Protein AF-M5BZ54-F1 (afdb_monomer_lite)

Sequence (86 aa):
MVALRHLVVLALATVTLAFPTPTIDSSHLSKRTISGATAGKCGKNSFSPTQVEAAASAAASRVAQGEQGQVGKNKYPHKFNNREGF

Radius of gyration: 24.38 Å; chains: 1; bounding box: 59×50×58 Å

Structure (mmCIF, N/CA/C/O backbone):
data_AF-M5BZ54-F1
#
_entry.id   AF-M5BZ54-F1
#
loop_
_atom_site.group_PDB
_atom_site.id
_atom_site.type_symbol
_atom_site.label_atom_id
_atom_site.label_alt_id
_atom_site.label_comp_id
_atom_site.label_asym_id
_atom_site.label_entity_id
_atom_site.label_seq_id
_atom_site.pdbx_PDB_ins_code
_atom_site.Cartn_x
_atom_site.Cartn_y
_atom_site.Cartn_z
_atom_site.occupancy
_atom_site.B_iso_or_equiv
_atom_site.auth_seq_id
_atom_site.auth_comp_id
_atom_site.auth_asym_id
_atom_site.auth_atom_id
_atom_site.pdbx_PDB_model_num
ATOM 1 N N . MET A 1 1 ? -45.550 38.172 42.056 1.00 43.88 1 MET A N 1
ATOM 2 C CA . MET A 1 1 ? -44.728 36.942 42.071 1.00 43.88 1 MET A CA 1
ATOM 3 C C . MET A 1 1 ? -44.741 36.332 40.671 1.00 43.88 1 MET A C 1
ATOM 5 O O . MET A 1 1 ? -45.591 35.512 40.370 1.00 43.88 1 MET A O 1
ATOM 9 N N . VAL A 1 2 ? -43.857 36.791 39.779 1.00 48.34 2 VAL A N 1
ATOM 10 C CA . VAL A 1 2 ? -43.687 36.234 38.420 1.00 48.34 2 VAL A CA 1
ATOM 11 C C . VAL A 1 2 ? -42.345 35.505 38.411 1.00 48.34 2 VAL A C 1
ATOM 13 O O . VAL A 1 2 ? -41.381 35.930 37.793 1.00 48.34 2 VAL A O 1
ATOM 16 N N . ALA A 1 3 ? -42.261 34.449 39.219 1.00 51.41 3 ALA A N 1
ATOM 17 C CA . ALA A 1 3 ? -41.056 33.641 39.413 1.00 51.41 3 ALA A CA 1
ATOM 18 C C . ALA A 1 3 ? -41.325 32.171 39.049 1.00 51.41 3 ALA A C 1
ATOM 20 O O . ALA A 1 3 ? -40.861 31.256 39.715 1.00 51.41 3 ALA A O 1
ATOM 21 N N . LEU A 1 4 ? -42.125 31.943 38.002 1.00 49.72 4 LEU A N 1
ATOM 22 C CA . LEU A 1 4 ? -42.500 30.602 37.542 1.00 49.72 4 LEU A CA 1
ATOM 23 C C . LEU A 1 4 ? -42.434 30.492 36.011 1.00 49.72 4 LEU A C 1
ATOM 25 O O . LEU A 1 4 ? -43.295 29.899 35.374 1.00 49.72 4 LEU A O 1
ATOM 29 N N . ARG A 1 5 ? -41.438 31.136 35.392 1.00 50.25 5 ARG A N 1
ATOM 30 C CA . ARG A 1 5 ? -41.208 31.070 33.936 1.00 50.25 5 ARG A CA 1
ATOM 31 C C . ARG A 1 5 ? -39.845 30.499 33.531 1.00 50.25 5 ARG A C 1
ATOM 33 O O . ARG A 1 5 ? -39.574 30.412 32.341 1.00 50.25 5 ARG A O 1
ATOM 40 N N . HIS A 1 6 ? -39.008 30.073 34.480 1.00 47.72 6 HIS A N 1
ATOM 41 C CA . HIS A 1 6 ? -37.608 29.719 34.190 1.00 47.72 6 HIS A CA 1
ATOM 42 C C . HIS A 1 6 ? -37.148 28.334 34.680 1.00 47.72 6 HIS A C 1
ATOM 44 O O . HIS A 1 6 ? -35.948 28.111 34.769 1.00 47.72 6 HIS A O 1
ATOM 50 N N . LEU A 1 7 ? -38.049 27.389 34.986 1.00 53.16 7 LEU A N 1
ATOM 51 C CA . LEU A 1 7 ? -37.659 26.142 35.676 1.00 53.16 7 LEU A CA 1
ATOM 52 C C . LEU A 1 7 ? -38.219 24.817 35.112 1.00 53.16 7 LEU A C 1
ATOM 54 O O . LEU A 1 7 ? -38.292 23.849 35.859 1.00 53.16 7 LEU A O 1
ATOM 58 N N . VAL A 1 8 ? -38.609 24.715 33.830 1.00 53.66 8 VAL A N 1
ATOM 59 C CA . VAL A 1 8 ? -39.183 23.443 33.296 1.00 53.66 8 VAL A CA 1
ATOM 60 C C . VAL A 1 8 ? -38.680 23.023 31.901 1.00 53.66 8 VAL A C 1
ATOM 62 O O . VAL A 1 8 ? -39.289 22.184 31.259 1.00 53.66 8 VAL A O 1
ATOM 65 N N . VAL A 1 9 ? -37.551 23.527 31.394 1.00 49.31 9 VAL A N 1
ATOM 66 C CA . VAL A 1 9 ? -36.978 22.966 30.142 1.00 49.31 9 VAL A CA 1
ATOM 67 C C . VAL A 1 9 ? -35.534 22.535 30.355 1.00 49.31 9 VAL A C 1
ATOM 69 O O . VAL A 1 9 ? -34.615 22.915 29.640 1.00 49.31 9 VAL A O 1
ATOM 72 N N . LEU A 1 10 ? -35.350 21.740 31.405 1.00 49.84 10 LEU A N 1
ATOM 73 C CA . LEU A 1 10 ? -34.235 20.817 31.532 1.00 49.84 10 LEU A CA 1
ATOM 74 C C . LEU A 1 10 ? -34.766 19.429 31.149 1.00 49.84 10 LEU A C 1
ATOM 76 O O . LEU A 1 10 ? -35.851 19.059 31.585 1.00 49.84 10 LEU A O 1
ATOM 80 N N . ALA A 1 11 ? -33.961 18.683 30.394 1.00 53.47 11 ALA A N 1
ATOM 81 C CA . ALA A 1 11 ? -34.144 17.286 29.990 1.00 53.47 11 ALA A CA 1
ATOM 82 C C . ALA A 1 11 ? -34.899 17.036 28.672 1.00 53.47 11 ALA A C 1
ATOM 84 O O . ALA A 1 11 ? -36.060 16.646 28.650 1.00 53.47 11 ALA A O 1
ATOM 85 N N . LEU A 1 12 ? -34.154 17.078 27.564 1.00 46.19 12 LEU A N 1
ATOM 86 C CA . LEU A 1 12 ? -34.225 15.963 26.621 1.00 46.19 12 LEU A CA 1
ATOM 87 C C . LEU A 1 12 ? -32.842 15.724 26.010 1.00 46.19 12 LEU A C 1
ATOM 89 O O . LEU A 1 12 ? -32.476 16.270 24.973 1.00 46.19 12 LEU A O 1
ATOM 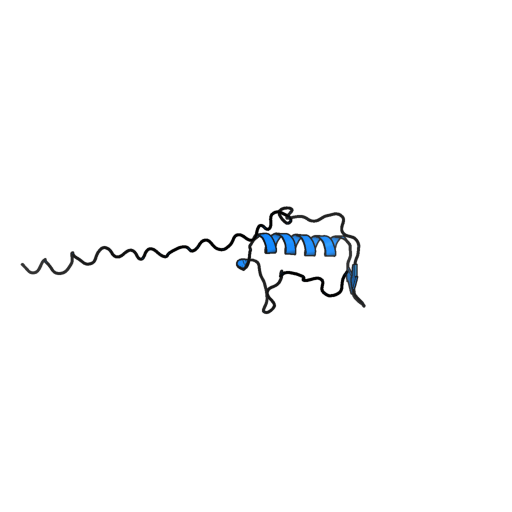93 N N . ALA A 1 13 ? -32.045 14.938 26.734 1.00 53.56 13 ALA A N 1
ATOM 94 C CA . ALA A 1 13 ? -30.823 14.345 26.222 1.00 53.56 13 ALA A CA 1
ATOM 95 C C . ALA A 1 13 ? -31.194 13.441 25.039 1.00 53.56 13 ALA A C 1
ATOM 97 O O . ALA A 1 13 ? -31.854 12.415 25.210 1.00 53.56 13 ALA A O 1
ATOM 98 N N . THR A 1 14 ? -30.807 13.836 23.830 1.00 58.19 14 THR A N 1
ATOM 99 C CA . THR A 1 14 ? -30.932 12.994 22.646 1.00 58.19 14 THR A CA 1
ATOM 100 C C . THR A 1 14 ? -29.877 11.898 22.730 1.00 58.19 14 THR A C 1
ATOM 102 O O . THR A 1 14 ? -28.693 12.108 22.472 1.00 58.19 14 THR A O 1
ATOM 105 N N . VAL A 1 15 ? -30.317 10.707 23.137 1.00 59.25 15 VAL A N 1
ATOM 106 C CA . VAL A 1 15 ? -29.551 9.467 23.011 1.00 59.25 15 VAL A CA 1
ATOM 107 C C . VAL A 1 15 ? -29.297 9.255 21.521 1.00 59.25 15 VAL A C 1
ATOM 109 O O . VAL A 1 15 ? -30.171 8.813 20.777 1.00 59.25 15 VAL A O 1
ATOM 112 N N . THR A 1 16 ? -28.109 9.633 21.061 1.00 60.50 16 THR A N 1
ATOM 113 C CA . THR A 1 16 ? -27.636 9.246 19.738 1.00 60.50 16 THR A CA 1
ATOM 114 C C . THR A 1 16 ? -27.342 7.752 19.800 1.00 60.50 16 THR A C 1
ATOM 116 O O . THR A 1 16 ? -26.476 7.297 20.544 1.00 60.50 16 THR A O 1
ATOM 119 N N . LEU A 1 17 ? -28.130 6.967 19.065 1.00 54.81 17 LEU A N 1
ATOM 120 C CA . LEU A 1 17 ? -27.869 5.552 18.838 1.00 54.81 17 LEU A CA 1
ATOM 121 C C . LEU A 1 17 ? -26.524 5.444 18.114 1.00 54.81 17 LEU A C 1
ATOM 123 O O . LEU A 1 17 ? -26.435 5.653 16.905 1.00 54.81 17 LEU A O 1
ATOM 127 N N . ALA A 1 18 ? -25.468 5.155 18.871 1.00 54.69 18 ALA A N 1
ATOM 128 C CA . ALA A 1 18 ? -24.212 4.681 18.323 1.00 54.69 18 ALA A CA 1
ATOM 129 C C . ALA A 1 18 ? -24.482 3.299 17.719 1.00 54.69 18 ALA A C 1
ATOM 131 O O . ALA A 1 18 ? -24.460 2.283 18.411 1.00 54.69 18 ALA A O 1
ATOM 132 N N . PHE A 1 19 ? -24.813 3.268 16.429 1.00 60.56 19 PHE A N 1
ATOM 133 C CA . PHE A 1 19 ? -24.798 2.028 15.669 1.00 60.56 19 PHE A CA 1
ATOM 134 C C . PHE A 1 19 ? -23.372 1.475 15.737 1.00 60.56 19 PHE A C 1
ATOM 136 O O . PHE A 1 19 ? -22.435 2.218 15.426 1.00 60.56 19 PHE A O 1
ATOM 143 N N . PRO A 1 20 ? -23.168 0.217 16.162 1.00 51.94 20 PRO A N 1
ATOM 144 C CA . PRO A 1 20 ? -21.852 -0.384 16.089 1.00 51.94 20 PRO A CA 1
ATOM 145 C C . PRO A 1 20 ? -21.449 -0.431 14.616 1.00 51.94 20 PRO A C 1
ATOM 147 O O . PRO A 1 20 ? -22.054 -1.137 13.808 1.00 51.94 20 PRO A O 1
ATOM 150 N N . THR A 1 21 ? -20.449 0.373 14.260 1.00 59.59 21 THR A N 1
ATOM 151 C CA . THR A 1 21 ? -19.777 0.293 12.968 1.00 59.59 21 THR A CA 1
ATOM 152 C C . THR A 1 21 ? -19.304 -1.149 12.796 1.00 59.59 21 THR A C 1
ATOM 154 O O . THR A 1 21 ? -18.668 -1.665 13.720 1.00 59.59 21 THR A O 1
ATOM 157 N N . PRO A 1 22 ? -19.602 -1.827 11.673 1.00 52.84 22 PRO A N 1
ATOM 158 C CA . PRO A 1 22 ? -19.106 -3.174 11.445 1.00 52.84 22 PRO A CA 1
ATOM 159 C C . PRO A 1 22 ? -17.580 -3.149 11.542 1.00 52.84 22 PRO A C 1
ATOM 161 O O . PRO A 1 22 ? -16.893 -2.559 10.708 1.00 52.84 22 PRO A O 1
ATOM 164 N N . THR A 1 23 ? -17.052 -3.765 12.596 1.00 53.88 23 THR A N 1
ATOM 165 C CA . THR A 1 23 ? -15.629 -4.032 12.750 1.00 53.88 23 THR A CA 1
ATOM 166 C C . THR A 1 23 ? -15.265 -5.064 11.698 1.00 53.88 23 THR A C 1
ATOM 168 O O . THR A 1 23 ? -15.414 -6.265 11.913 1.00 53.88 23 THR A O 1
ATOM 171 N N . ILE A 1 24 ? -14.841 -4.593 10.523 1.00 57.50 24 ILE A N 1
ATOM 172 C CA . ILE A 1 24 ? -14.129 -5.441 9.576 1.00 57.50 24 ILE A CA 1
ATOM 173 C C . ILE A 1 24 ? -12.856 -5.866 10.290 1.00 57.50 24 ILE A C 1
ATOM 175 O O . ILE A 1 24 ? -11.962 -5.052 10.538 1.00 57.50 24 ILE A O 1
ATOM 179 N N . ASP A 1 25 ? -12.839 -7.139 10.664 1.00 49.81 25 ASP A N 1
ATOM 180 C CA . ASP A 1 25 ? -11.741 -7.813 11.330 1.00 49.81 25 ASP A CA 1
ATOM 181 C C . ASP A 1 25 ? -10.485 -7.677 10.458 1.00 49.81 25 ASP A C 1
ATOM 183 O O . ASP A 1 25 ? -10.248 -8.411 9.501 1.00 49.81 25 ASP A O 1
ATOM 187 N N . SER A 1 26 ? -9.706 -6.634 10.742 1.00 54.06 26 SER A N 1
ATOM 188 C CA . SER A 1 26 ? -8.455 -6.300 10.055 1.00 54.0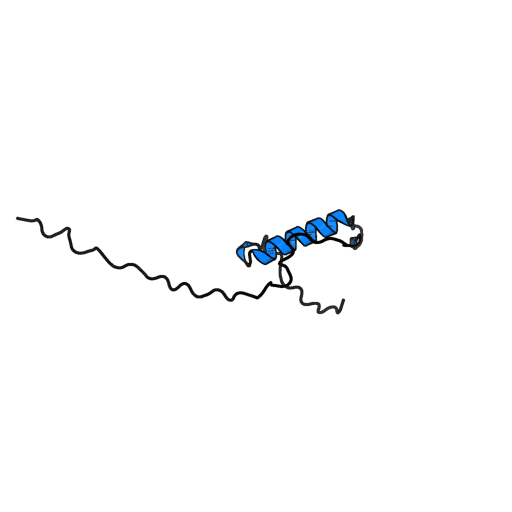6 26 SER A CA 1
ATOM 189 C C . SER A 1 26 ? -7.271 -6.991 10.736 1.00 54.06 26 SER A C 1
ATOM 191 O O . SER A 1 26 ? -6.129 -6.541 10.632 1.00 54.06 26 SER A O 1
ATOM 193 N N . SER A 1 27 ? -7.544 -8.079 11.459 1.00 50.16 27 SER A N 1
ATOM 194 C CA . SER A 1 27 ? -6.649 -8.785 12.381 1.00 50.16 27 SER A CA 1
ATOM 195 C C . SER A 1 27 ? -5.377 -9.337 11.727 1.00 50.16 27 SER A C 1
ATOM 197 O O . SER A 1 27 ? -4.429 -9.682 12.426 1.00 50.16 27 SER A O 1
ATOM 199 N N . HIS A 1 28 ? -5.286 -9.341 10.393 1.00 51.28 28 HIS A N 1
ATOM 200 C CA . HIS A 1 28 ? -4.071 -9.721 9.670 1.00 51.28 28 HIS A CA 1
ATOM 201 C C . HIS A 1 28 ? -3.075 -8.560 9.435 1.00 51.28 28 HIS A C 1
ATOM 203 O O . HIS A 1 28 ? -1.917 -8.796 9.099 1.00 51.28 28 HIS A O 1
ATOM 209 N N . LEU A 1 29 ? -3.482 -7.297 9.627 1.00 54.19 29 LEU A N 1
ATOM 210 C CA . LEU A 1 29 ? -2.644 -6.102 9.408 1.00 54.19 29 LEU A CA 1
ATOM 211 C C . LEU A 1 29 ? -2.175 -5.431 10.709 1.00 54.19 29 LEU A C 1
ATOM 213 O O . LEU A 1 29 ? -1.684 -4.304 10.700 1.00 54.19 29 LEU A O 1
ATOM 217 N N . SER A 1 30 ? -2.272 -6.125 11.844 1.00 54.31 30 SER A N 1
ATOM 218 C CA . SER A 1 30 ? -1.841 -5.612 13.152 1.00 54.31 30 SER A CA 1
ATOM 219 C C . SER A 1 30 ? -0.333 -5.329 13.232 1.00 54.31 30 SER A C 1
ATOM 221 O O . SER A 1 30 ? 0.115 -4.577 14.101 1.00 54.31 30 SER A O 1
ATOM 223 N N . LYS A 1 31 ? 0.468 -5.886 12.312 1.00 55.31 31 LYS A N 1
ATOM 224 C CA . LYS A 1 31 ? 1.875 -5.511 12.132 1.00 55.31 31 LYS A CA 1
ATOM 225 C C . LYS A 1 31 ? 1.952 -4.152 11.428 1.00 55.31 31 LYS A C 1
ATOM 227 O O . LYS A 1 31 ? 1.896 -4.060 10.208 1.00 55.31 31 LYS A O 1
ATOM 23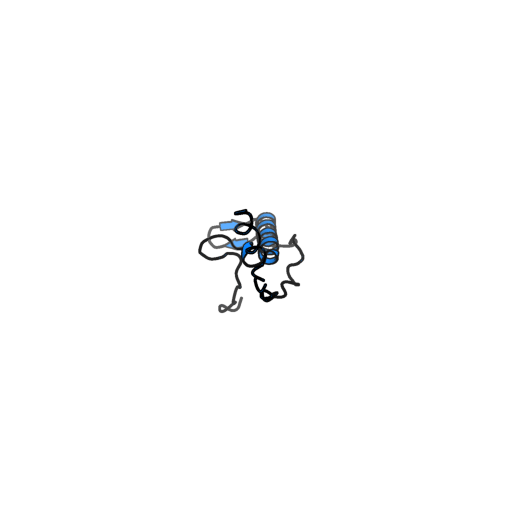2 N N . ARG A 1 32 ? 2.119 -3.088 12.219 1.00 62.31 32 ARG A N 1
ATOM 233 C CA . ARG A 1 32 ? 2.317 -1.707 11.729 1.00 62.31 32 ARG A CA 1
ATOM 234 C C . ARG A 1 32 ? 3.608 -1.525 10.920 1.00 62.31 32 ARG A C 1
ATOM 236 O O . ARG A 1 32 ? 3.714 -0.559 10.172 1.00 62.31 32 ARG A O 1
ATOM 243 N N . THR A 1 33 ? 4.551 -2.457 11.056 1.00 71.00 33 THR A N 1
ATOM 244 C CA . THR A 1 33 ? 5.822 -2.477 10.327 1.00 71.00 33 THR A CA 1
ATOM 245 C C . THR A 1 33 ? 5.923 -3.759 9.512 1.00 71.00 33 THR A C 1
ATOM 247 O O . THR A 1 33 ? 5.841 -4.863 10.058 1.00 71.00 33 THR A O 1
ATOM 250 N N . ILE A 1 34 ? 6.112 -3.595 8.207 1.00 81.56 34 ILE A N 1
ATOM 251 C CA . ILE A 1 34 ? 6.318 -4.661 7.230 1.00 81.56 34 ILE A CA 1
ATOM 252 C C . ILE A 1 34 ? 7.801 -4.676 6.863 1.00 81.56 34 ILE A C 1
ATOM 254 O O . ILE A 1 34 ? 8.368 -3.636 6.543 1.00 81.56 34 ILE A O 1
ATOM 258 N N . SER A 1 35 ? 8.416 -5.854 6.922 1.00 85.31 35 SER A N 1
ATOM 259 C CA . SER A 1 35 ? 9.816 -6.086 6.566 1.00 85.31 35 SER A CA 1
ATOM 260 C C . SER A 1 35 ? 9.952 -7.338 5.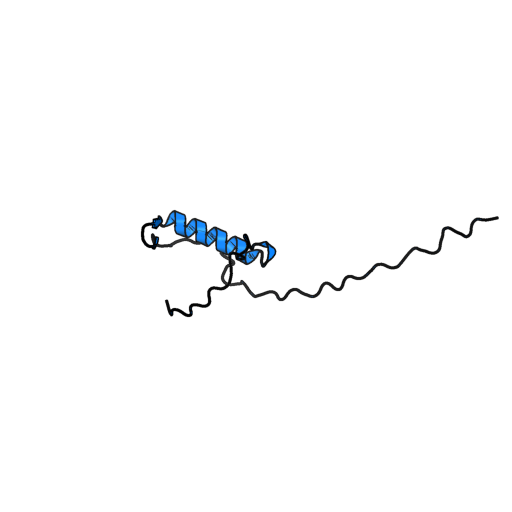703 1.00 85.31 35 SER A C 1
ATOM 262 O O . SER A 1 35 ? 9.079 -8.208 5.719 1.00 85.31 35 SER A O 1
ATOM 264 N N . GLY A 1 36 ? 11.050 -7.426 4.953 1.00 86.25 36 GLY A N 1
ATOM 265 C CA . GLY A 1 36 ? 11.317 -8.509 4.009 1.00 86.25 36 GLY A CA 1
ATOM 266 C C . GLY A 1 36 ? 10.707 -8.275 2.628 1.00 86.25 36 GLY A C 1
ATOM 267 O O . GLY A 1 36 ? 10.521 -9.235 1.880 1.00 86.25 36 GLY A O 1
ATOM 268 N N . ALA A 1 37 ? 10.373 -7.029 2.273 1.00 87.19 37 ALA A N 1
ATOM 269 C CA . ALA A 1 37 ? 9.886 -6.755 0.924 1.00 87.19 37 ALA A CA 1
ATOM 270 C C . ALA A 1 37 ? 11.037 -6.825 -0.086 1.00 87.19 37 ALA A C 1
ATOM 272 O O . ALA A 1 37 ? 12.191 -6.529 0.218 1.00 87.19 37 ALA A O 1
ATOM 273 N N . THR A 1 38 ? 10.722 -7.202 -1.321 1.00 89.38 38 THR A N 1
ATOM 274 C CA . THR A 1 38 ? 11.684 -7.167 -2.429 1.00 89.38 38 THR A CA 1
ATOM 275 C C . THR A 1 38 ? 11.625 -5.815 -3.139 1.00 89.38 38 THR A C 1
ATOM 277 O O . THR A 1 38 ? 10.603 -5.128 -3.110 1.00 89.38 38 THR A O 1
ATOM 280 N N . ALA A 1 39 ? 12.723 -5.427 -3.791 1.00 90.69 39 ALA A N 1
ATOM 281 C CA . ALA A 1 39 ? 12.731 -4.281 -4.693 1.00 90.69 39 ALA A CA 1
ATOM 282 C C . ALA A 1 39 ? 11.661 -4.455 -5.784 1.00 90.69 39 ALA A C 1
ATOM 284 O O . ALA A 1 39 ? 11.481 -5.552 -6.315 1.00 90.69 39 ALA A O 1
ATOM 285 N N . GLY A 1 40 ? 10.969 -3.371 -6.128 1.00 91.88 40 GLY A N 1
ATOM 286 C CA . GLY A 1 40 ? 9.897 -3.382 -7.121 1.00 91.88 40 GLY A CA 1
ATOM 287 C C . GLY A 1 40 ? 10.274 -2.574 -8.355 1.00 91.88 40 GLY A C 1
ATOM 288 O O . GLY A 1 40 ? 10.759 -1.451 -8.233 1.00 91.88 40 GLY A O 1
ATOM 289 N N . LYS A 1 41 ? 10.013 -3.105 -9.551 1.00 95.12 41 LYS A N 1
ATOM 290 C CA . LYS A 1 41 ? 10.103 -2.341 -10.802 1.00 95.12 41 LYS A CA 1
ATOM 291 C C . LYS A 1 41 ? 8.729 -2.265 -11.460 1.00 95.12 41 LYS A C 1
ATOM 293 O O . LYS A 1 41 ? 8.228 -3.257 -11.978 1.00 95.12 41 LYS A O 1
ATOM 298 N N . CYS A 1 42 ? 8.143 -1.073 -11.460 1.00 93.88 42 CYS A N 1
ATOM 299 C CA . CYS A 1 42 ? 6.818 -0.796 -12.009 1.00 93.88 42 CYS A CA 1
ATOM 300 C C . CYS A 1 42 ? 6.971 0.042 -13.285 1.00 93.88 42 CYS A C 1
ATOM 302 O O . CYS A 1 42 ? 7.016 1.276 -13.246 1.00 93.88 42 CYS A O 1
ATOM 304 N N . GLY A 1 43 ? 7.105 -0.630 -14.431 1.00 94.38 43 GLY A N 1
ATOM 305 C CA . GLY A 1 43 ? 7.367 0.022 -15.716 1.00 94.38 43 GLY A CA 1
ATOM 306 C C . GLY A 1 43 ? 8.720 0.741 -15.725 1.00 94.38 43 GLY A C 1
ATOM 307 O O . GLY A 1 43 ? 9.771 0.100 -15.675 1.00 94.38 43 GLY A O 1
ATOM 308 N N . LYS A 1 44 ? 8.693 2.078 -15.799 1.00 95.44 44 LYS A N 1
ATOM 309 C CA . LYS A 1 44 ? 9.898 2.932 -15.777 1.00 95.44 44 LYS A CA 1
ATOM 310 C C . LYS A 1 44 ? 10.364 3.300 -14.364 1.00 95.44 44 LYS A C 1
ATOM 312 O O . LYS A 1 44 ? 11.463 3.823 -14.220 1.00 95.44 44 LYS A O 1
ATOM 317 N N . ASN A 1 45 ? 9.551 3.032 -13.343 1.00 95.81 45 ASN A N 1
ATOM 318 C CA . ASN A 1 4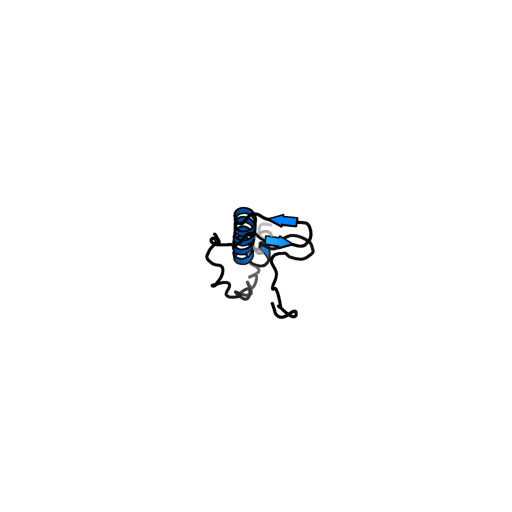5 ? 9.866 3.379 -11.963 1.00 95.81 45 ASN A CA 1
ATOM 319 C C . ASN A 1 45 ? 10.494 2.183 -11.248 1.00 95.81 45 ASN A C 1
ATOM 321 O O . ASN A 1 45 ? 9.964 1.072 -11.312 1.00 95.81 45 ASN A O 1
ATOM 325 N N . SER A 1 46 ? 11.590 2.429 -10.540 1.00 96.19 46 SER A N 1
ATOM 326 C CA . SER A 1 46 ? 12.251 1.446 -9.684 1.00 96.19 46 SER A CA 1
ATOM 327 C C . SER A 1 46 ? 12.154 1.902 -8.237 1.00 96.19 46 SER A C 1
ATOM 329 O O . SER A 1 46 ? 12.403 3.069 -7.940 1.00 96.19 46 SER A O 1
ATOM 331 N N . PHE A 1 47 ? 11.819 0.974 -7.352 1.00 95.38 47 PHE A N 1
ATOM 332 C CA . PHE A 1 47 ? 11.673 1.204 -5.924 1.00 95.38 47 PHE A CA 1
ATOM 333 C C . PHE A 1 47 ? 12.614 0.279 -5.161 1.00 95.38 47 PHE A C 1
ATOM 335 O O . PHE A 1 47 ? 12.648 -0.931 -5.409 1.00 95.38 47 PHE A O 1
ATOM 342 N N . SER A 1 48 ? 13.378 0.843 -4.227 1.00 96.44 48 SER A N 1
ATOM 343 C CA . SER A 1 48 ? 14.199 0.049 -3.316 1.00 96.44 48 SER A CA 1
ATOM 344 C C . SER A 1 48 ? 13.312 -0.791 -2.385 1.00 96.44 48 SER A C 1
ATOM 346 O O . SER A 1 48 ? 12.165 -0.413 -2.126 1.00 96.44 48 SER A O 1
ATOM 348 N N . PRO A 1 49 ? 13.837 -1.891 -1.813 1.00 94.12 49 PRO A N 1
ATOM 349 C CA . PRO A 1 49 ? 13.122 -2.667 -0.797 1.00 94.12 49 PRO A CA 1
ATOM 350 C C . PRO A 1 49 ? 12.578 -1.782 0.333 1.00 94.12 49 PRO A C 1
ATOM 352 O O . PRO A 1 49 ? 11.404 -1.856 0.677 1.00 94.12 49 PRO A O 1
ATOM 355 N N . THR A 1 50 ? 13.397 -0.844 0.817 1.00 93.56 50 THR A N 1
ATOM 356 C CA . THR A 1 50 ? 13.034 0.089 1.892 1.00 93.56 50 THR A CA 1
ATOM 357 C C . THR A 1 50 ? 11.865 1.008 1.534 1.00 93.56 50 THR A C 1
ATOM 359 O O . THR A 1 50 ? 11.031 1.302 2.387 1.00 93.56 50 THR A O 1
ATOM 362 N N . GLN A 1 51 ? 11.763 1.452 0.277 1.00 95.25 51 GLN A N 1
ATOM 363 C CA . GLN A 1 51 ? 10.629 2.258 -0.186 1.00 95.25 51 GLN A CA 1
ATOM 364 C C . GLN A 1 51 ? 9.338 1.436 -0.218 1.00 95.25 51 GLN A C 1
ATOM 366 O O . GLN A 1 51 ? 8.283 1.938 0.174 1.00 95.25 51 GLN A O 1
ATOM 371 N N . VAL A 1 52 ? 9.422 0.174 -0.645 1.00 95.00 52 VAL A N 1
ATOM 372 C CA . VAL A 1 52 ? 8.277 -0.746 -0.664 1.00 95.00 52 VAL A CA 1
ATOM 373 C C . VAL A 1 52 ? 7.812 -1.050 0.762 1.00 95.00 52 VAL A C 1
ATOM 375 O O . VAL A 1 52 ? 6.625 -0.930 1.057 1.00 95.00 52 VAL A O 1
ATOM 378 N N . GLU A 1 53 ? 8.737 -1.359 1.671 1.00 94.06 53 GLU A N 1
ATOM 379 C CA . GLU A 1 53 ? 8.450 -1.619 3.089 1.00 94.06 53 GLU A CA 1
ATOM 380 C C . GLU A 1 53 ? 7.813 -0.416 3.786 1.00 94.06 53 GLU A C 1
ATOM 382 O O . GLU A 1 53 ? 6.816 -0.565 4.498 1.00 94.06 53 GLU A O 1
ATOM 387 N N . ALA A 1 54 ? 8.344 0.789 3.555 1.00 92.81 54 ALA A N 1
ATOM 388 C CA . ALA A 1 54 ? 7.803 2.016 4.128 1.00 92.81 54 ALA A CA 1
ATOM 389 C C . ALA A 1 54 ? 6.371 2.284 3.638 1.00 92.81 54 ALA A C 1
ATOM 391 O O . ALA A 1 54 ? 5.485 2.581 4.444 1.00 92.81 54 ALA A O 1
ATOM 392 N N . ALA A 1 55 ? 6.119 2.129 2.334 1.00 93.12 55 ALA A N 1
ATOM 393 C CA . ALA A 1 55 ? 4.786 2.297 1.762 1.00 93.12 55 ALA A CA 1
ATOM 394 C C . ALA A 1 55 ? 3.797 1.251 2.302 1.00 93.12 55 ALA A C 1
ATOM 396 O O . ALA A 1 55 ? 2.676 1.597 2.680 1.00 93.12 55 ALA A O 1
ATOM 397 N N . ALA A 1 56 ? 4.220 -0.011 2.395 1.00 92.19 56 ALA A N 1
ATOM 398 C CA . ALA A 1 56 ? 3.386 -1.097 2.896 1.00 92.19 56 ALA A CA 1
ATOM 399 C C . ALA A 1 56 ? 3.061 -0.919 4.394 1.00 92.19 56 ALA A C 1
ATOM 401 O O . ALA A 1 56 ? 1.912 -1.082 4.804 1.00 92.19 56 ALA A O 1
ATOM 402 N N . SER A 1 57 ? 4.035 -0.487 5.199 1.00 91.56 57 SER A N 1
ATOM 403 C CA . SER A 1 57 ? 3.855 -0.176 6.628 1.00 91.56 57 SER A CA 1
ATOM 404 C C . SER A 1 57 ? 2.901 1.007 6.849 1.00 91.56 57 SER A C 1
ATOM 406 O O . SER A 1 57 ? 2.016 0.966 7.712 1.00 91.56 57 SER A O 1
ATOM 408 N N . ALA A 1 58 ? 3.028 2.058 6.031 1.00 91.56 58 ALA A N 1
ATOM 409 C CA . ALA A 1 58 ? 2.114 3.197 6.056 1.00 91.56 58 ALA A CA 1
ATOM 410 C C . ALA A 1 58 ? 0.685 2.781 5.674 1.00 91.56 58 ALA A C 1
ATOM 412 O O . ALA A 1 58 ? -0.269 3.191 6.337 1.00 91.56 58 ALA A O 1
ATOM 413 N N . ALA A 1 59 ? 0.531 1.933 4.652 1.00 90.56 59 ALA A N 1
ATOM 414 C CA . ALA A 1 59 ? -0.765 1.392 4.260 1.00 90.56 59 ALA A CA 1
ATOM 415 C C . ALA A 1 59 ? -1.387 0.542 5.381 1.00 90.56 59 ALA A C 1
ATOM 417 O O . ALA A 1 59 ? -2.540 0.774 5.733 1.00 90.56 59 ALA A O 1
ATOM 418 N N . ALA A 1 60 ? -0.628 -0.364 6.006 1.00 90.00 60 ALA A N 1
ATOM 419 C CA . ALA A 1 60 ? -1.105 -1.179 7.127 1.00 90.00 60 ALA A CA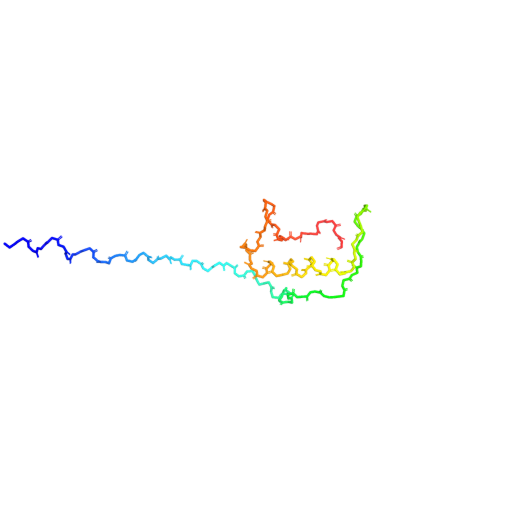 1
ATOM 420 C C . ALA A 1 60 ? -1.595 -0.315 8.303 1.00 90.00 60 ALA A C 1
ATOM 422 O O . ALA A 1 60 ? -2.687 -0.528 8.833 1.00 90.00 60 ALA A O 1
ATOM 423 N N . SER A 1 61 ? -0.833 0.727 8.649 1.00 90.06 61 SER A N 1
ATOM 424 C CA . SER A 1 61 ? -1.200 1.681 9.704 1.00 90.06 61 SER A CA 1
ATOM 425 C C . SER A 1 61 ? -2.496 2.438 9.393 1.00 90.06 61 SER A C 1
ATOM 427 O O . SER A 1 61 ? -3.274 2.717 10.302 1.00 90.06 61 SER A O 1
ATOM 429 N N . ARG A 1 62 ? -2.745 2.753 8.116 1.00 90.94 62 ARG A N 1
ATOM 430 C CA . ARG A 1 62 ? -3.971 3.419 7.649 1.00 90.94 62 ARG A CA 1
ATOM 431 C C . ARG A 1 62 ? -5.165 2.470 7.620 1.00 90.94 62 ARG A C 1
ATOM 433 O O . ARG A 1 62 ? -6.242 2.868 8.039 1.00 90.94 62 ARG A O 1
ATOM 440 N N . VAL A 1 63 ? -4.981 1.213 7.209 1.00 90.56 63 VAL A N 1
ATOM 441 C CA . VAL A 1 63 ? -6.051 0.200 7.269 1.00 90.56 63 VAL A CA 1
ATOM 442 C C . VAL A 1 63 ? -6.525 -0.004 8.709 1.00 90.56 63 VAL A C 1
ATOM 444 O O . VAL A 1 63 ? -7.726 -0.058 8.952 1.00 90.56 63 VAL A O 1
ATOM 447 N N . ALA A 1 64 ? -5.604 -0.028 9.677 1.00 87.50 64 ALA A N 1
ATOM 448 C CA . ALA A 1 64 ? -5.945 -0.150 11.095 1.00 87.50 64 ALA A CA 1
ATOM 449 C C . ALA A 1 64 ? -6.792 1.021 11.642 1.00 87.50 64 ALA A C 1
ATOM 451 O O . ALA A 1 64 ? -7.398 0.888 12.702 1.00 87.50 64 ALA A O 1
ATOM 452 N N . GLN A 1 65 ? -6.836 2.159 10.942 1.00 88.94 65 GLN A N 1
ATOM 453 C CA . GLN A 1 65 ? -7.657 3.324 11.294 1.00 88.94 65 GLN A CA 1
ATOM 454 C C . GLN A 1 65 ? -9.065 3.279 10.671 1.00 88.94 65 GLN A C 1
ATOM 456 O O . GLN A 1 65 ? -9.850 4.190 10.916 1.00 88.94 65 GLN A O 1
ATOM 461 N N . GLY A 1 66 ? -9.396 2.259 9.870 1.00 88.44 66 GLY A N 1
ATOM 462 C CA . GLY A 1 66 ? -10.690 2.159 9.190 1.00 88.44 66 GLY A CA 1
ATOM 463 C C . GLY A 1 66 ? -10.884 3.225 8.105 1.00 88.44 66 GLY A C 1
ATOM 464 O O . GLY A 1 66 ? -9.924 3.690 7.488 1.00 88.44 66 GLY A O 1
ATOM 465 N N . GLU A 1 67 ? -12.134 3.625 7.856 1.00 90.88 67 GLU A N 1
ATOM 466 C CA . GLU A 1 67 ? -12.473 4.622 6.824 1.00 90.88 67 GLU A CA 1
ATOM 467 C C . GLU A 1 67 ? -11.808 5.984 7.074 1.00 90.88 67 GLU A C 1
ATOM 469 O O . GLU A 1 67 ? -11.446 6.684 6.131 1.00 90.88 67 GLU A O 1
ATOM 474 N N . GLN A 1 68 ? -11.571 6.342 8.338 1.00 90.75 68 GLN A N 1
ATOM 475 C CA . GLN A 1 68 ? -10.903 7.582 8.737 1.00 90.75 68 GLN A CA 1
ATOM 476 C C . GLN A 1 68 ? -9.419 7.606 8.340 1.00 90.75 68 GLN A C 1
ATOM 478 O O . GLN A 1 68 ? -8.834 8.679 8.205 1.00 90.75 68 GLN A O 1
ATOM 483 N N . GLY A 1 69 ? -8.808 6.433 8.145 1.00 91.06 69 GLY A N 1
ATOM 484 C CA . GLY A 1 69 ? -7.446 6.299 7.633 1.00 91.06 69 GLY A CA 1
ATOM 485 C C . GLY A 1 69 ? -7.341 6.446 6.117 1.00 91.06 69 GLY A C 1
ATOM 486 O O . GLY A 1 69 ? -6.228 6.468 5.587 1.00 91.06 69 GLY A O 1
ATOM 487 N N . GLN A 1 70 ? -8.461 6.528 5.396 1.00 95.56 70 GLN A N 1
ATOM 488 C CA . GLN A 1 70 ? -8.442 6.639 3.944 1.00 95.56 70 GLN A CA 1
ATOM 489 C C . GLN A 1 70 ? -8.129 8.068 3.493 1.00 95.56 70 GLN A C 1
ATOM 491 O O . GLN A 1 70 ? -8.614 9.051 4.046 1.00 95.56 70 GLN A O 1
ATOM 496 N N . VAL A 1 71 ? -7.317 8.185 2.444 1.00 94.12 71 VAL A N 1
ATOM 497 C CA . VAL A 1 71 ? -6.856 9.455 1.886 1.00 94.12 71 VAL A CA 1
ATOM 498 C C . VAL A 1 71 ? -7.187 9.571 0.400 1.00 94.12 71 VAL A C 1
ATOM 500 O O . VAL A 1 71 ? -7.160 8.600 -0.363 1.00 94.12 71 VAL A O 1
ATOM 503 N N . GLY A 1 72 ? -7.461 10.807 -0.018 1.00 94.31 72 GLY A N 1
ATOM 504 C CA . GLY A 1 72 ? -7.750 11.164 -1.404 1.00 94.31 72 GLY A CA 1
ATOM 505 C C . GLY A 1 72 ? -9.149 10.760 -1.880 1.00 94.31 72 GLY A C 1
ATOM 506 O O . GLY A 1 72 ? -9.876 10.013 -1.232 1.00 94.31 72 GLY A O 1
ATOM 507 N N . LYS A 1 73 ? -9.524 11.250 -3.068 1.00 95.69 73 LYS A N 1
ATOM 508 C CA . LYS A 1 73 ? -10.846 10.995 -3.675 1.00 95.69 73 LYS A CA 1
ATOM 509 C C . LYS A 1 73 ? -11.105 9.509 -3.947 1.00 95.69 73 LYS A C 1
ATOM 511 O O . LYS A 1 73 ? -12.246 9.067 -3.893 1.00 95.69 73 LYS A O 1
ATOM 516 N N . ASN A 1 74 ? -10.037 8.750 -4.191 1.00 94.50 74 ASN A N 1
ATOM 517 C CA . ASN A 1 74 ? -10.092 7.319 -4.487 1.00 94.50 74 ASN A CA 1
ATOM 518 C C . ASN A 1 74 ? -10.066 6.436 -3.228 1.00 94.50 74 ASN A C 1
ATOM 520 O O . ASN A 1 74 ? -10.090 5.219 -3.361 1.00 94.50 74 ASN A O 1
ATOM 524 N N . LYS A 1 75 ? -10.029 7.026 -2.022 1.00 95.25 75 LYS A N 1
ATOM 525 C CA . LYS A 1 75 ? -10.111 6.318 -0.734 1.00 95.25 75 LYS A CA 1
ATOM 526 C C . LYS A 1 75 ? -9.014 5.261 -0.513 1.00 95.25 75 LYS A C 1
ATOM 528 O O . LYS A 1 75 ? -9.302 4.117 -0.178 1.00 95.25 75 LYS A O 1
ATOM 533 N N . TYR A 1 76 ? -7.743 5.624 -0.682 1.00 94.88 76 TYR A N 1
ATOM 534 C CA . TYR A 1 76 ? -6.636 4.706 -0.381 1.00 94.88 76 TYR A CA 1
ATOM 535 C C . TYR A 1 76 ? -6.309 4.677 1.119 1.00 94.88 76 TYR A C 1
ATOM 537 O O . TYR A 1 76 ? -6.260 5.745 1.718 1.00 94.88 76 TYR A O 1
ATOM 545 N N . PRO A 1 77 ? -5.963 3.525 1.719 1.00 93.31 77 PRO A N 1
ATOM 546 C CA . PRO A 1 77 ? -5.988 2.186 1.134 1.00 93.31 77 PRO A CA 1
ATOM 547 C C . PRO A 1 77 ? -7.417 1.615 1.044 1.00 93.31 77 PRO A C 1
ATOM 549 O O . PRO A 1 77 ? -8.250 1.836 1.922 1.00 93.31 77 PRO A O 1
ATOM 552 N N . HIS A 1 78 ? -7.685 0.842 -0.011 1.00 93.62 78 HIS A N 1
ATOM 553 C CA . HIS A 1 78 ? -8.949 0.131 -0.221 1.00 93.62 78 HIS A CA 1
ATOM 554 C C . HIS A 1 78 ? -8.698 -1.335 -0.585 1.00 93.62 78 HIS A C 1
ATOM 556 O O . HIS A 1 78 ? -7.576 -1.735 -0.898 1.00 93.62 78 HIS A O 1
ATOM 562 N N . LYS A 1 79 ? -9.766 -2.137 -0.590 1.00 92.75 79 LYS A N 1
ATOM 563 C CA . LYS A 1 79 ? -9.719 -3.545 -0.993 1.00 92.75 79 LYS A CA 1
ATOM 564 C C . LYS A 1 79 ? -9.167 -3.691 -2.416 1.00 92.75 79 LYS A C 1
ATOM 566 O O . LYS A 1 79 ? -9.625 -3.011 -3.334 1.00 92.75 79 LYS A O 1
ATOM 571 N N . PHE A 1 80 ? -8.213 -4.599 -2.593 1.00 92.88 80 PHE A N 1
ATOM 572 C CA . PHE A 1 80 ? -7.785 -5.089 -3.901 1.00 92.88 80 PHE A CA 1
ATOM 573 C C . PHE A 1 80 ? -8.534 -6.392 -4.200 1.00 92.88 80 PHE A C 1
ATOM 575 O O . PHE A 1 80 ? -8.523 -7.309 -3.385 1.00 92.88 80 PHE A O 1
ATOM 582 N N . ASN A 1 81 ? -9.238 -6.456 -5.333 1.00 94.81 81 ASN A N 1
ATOM 583 C CA . ASN A 1 81 ? -10.113 -7.591 -5.658 1.00 94.81 81 ASN A CA 1
ATOM 584 C C . ASN A 1 81 ? -9.415 -8.712 -6.448 1.00 94.81 81 ASN A C 1
ATOM 586 O O . ASN A 1 81 ? -10.061 -9.727 -6.685 1.00 94.81 81 ASN A O 1
ATOM 590 N N . ASN A 1 82 ? -8.159 -8.518 -6.869 1.00 94.19 82 ASN A N 1
ATOM 591 C CA . ASN A 1 82 ? -7.366 -9.459 -7.671 1.00 94.19 82 ASN A CA 1
ATOM 592 C C . ASN A 1 82 ? -8.158 -10.135 -8.810 1.00 94.19 82 ASN A C 1
ATOM 594 O O . ASN A 1 82 ? -8.209 -11.359 -8.900 1.00 94.19 82 ASN A O 1
ATOM 598 N N . ARG A 1 83 ? -8.820 -9.346 -9.669 1.00 95.62 83 ARG A N 1
ATOM 599 C CA . ARG A 1 83 ? -9.573 -9.898 -10.817 1.00 95.62 83 ARG A CA 1
ATOM 600 C C . ARG A 1 83 ? -8.639 -10.407 -11.916 1.00 95.62 83 ARG A C 1
ATOM 602 O O . ARG A 1 83 ? -9.053 -11.181 -12.768 1.00 95.62 83 ARG A O 1
ATOM 609 N N . GLU A 1 84 ? -7.405 -9.934 -11.881 1.00 95.25 84 GLU A N 1
ATOM 610 C CA . GLU A 1 84 ? -6.324 -10.208 -12.811 1.00 95.25 84 GLU A CA 1
ATOM 611 C C . GLU A 1 84 ? -5.599 -11.530 -12.507 1.00 95.25 84 GLU A C 1
ATOM 613 O O . GLU A 1 84 ? -4.966 -12.078 -13.404 1.00 95.25 84 GLU A O 1
ATOM 618 N N . GLY A 1 85 ? -5.719 -12.062 -11.282 1.00 93.25 85 GLY A N 1
ATOM 619 C CA . GLY A 1 85 ? -5.165 -13.367 -10.906 1.00 93.25 85 GLY A CA 1
ATOM 620 C C . GLY A 1 85 ? -3.650 -13.382 -10.689 1.00 93.25 85 GLY A C 1
ATOM 621 O O . GLY A 1 85 ? -2.995 -14.339 -11.098 1.00 93.25 85 GLY A O 1
ATOM 622 N N . PHE A 1 86 ? -3.105 -12.329 -10.073 1.00 87.94 86 PHE A N 1
ATOM 623 C CA . PHE A 1 86 ? -1.704 -12.281 -9.635 1.00 87.94 86 PHE A CA 1
ATOM 624 C C . PHE A 1 86 ? -1.415 -13.247 -8.485 1.00 87.94 86 PHE A C 1
ATOM 626 O O . PHE A 1 86 ? -2.341 -13.461 -7.659 1.00 87.94 86 PHE A O 1
#

Foldseek 3Di:
DPPPDPPPPDDDDPPDPPDPDPPPPLVVLPQLFDDDACWDDDPPDTGHSVRVRVVSSLQSVLVVVPQVSFDDPVGPPDDDPPPVVD

pLDDT: mean 77.59, std 19.17, range [43.88, 96.44]

InterPro domains:
  IPR000026 Guanine-specific ribonuclease N1-like [PF00545] (38-85)
  IPR016191 Ribonuclease/ribotoxin [SSF53933] (40-86)

Organism: Thanatephorus cucumeris (strain AG1-IB / isolate 7/3/14) (NCBI:txid1108050)

Secondary structure (DSSP, 8-state):
----SSSS------------------TT---SS---PPPEEETTEEE-HHHHHHHHHHHHHHHTTGGGG-BTTTTBS-----TT--